Protein AF-M5FQ23-F1 (afdb_monomer_lite)

Structure (mmCIF, N/CA/C/O backbone):
data_AF-M5FQ23-F1
#
_entry.id   AF-M5FQ23-F1
#
loop_
_atom_site.group_PDB
_atom_site.id
_atom_site.type_symbol
_atom_site.label_atom_id
_atom_site.label_alt_id
_atom_site.label_comp_id
_atom_site.label_asym_id
_atom_site.label_entity_id
_atom_site.label_seq_id
_atom_site.pdbx_PDB_ins_code
_atom_site.Cartn_x
_atom_site.Cartn_y
_atom_site.Cartn_z
_atom_site.occupancy
_atom_site.B_iso_or_equiv
_atom_site.auth_seq_id
_atom_site.auth_comp_id
_atom_site.auth_asym_id
_atom_site.auth_atom_id
_atom_site.pdbx_PDB_model_num
ATOM 1 N N . PHE A 1 1 ? 5.912 -4.390 -12.607 1.00 93.94 1 PHE A N 1
ATOM 2 C CA . PHE A 1 1 ? 7.377 -4.169 -12.667 1.00 93.94 1 PHE A CA 1
ATOM 3 C C . PHE A 1 1 ? 7.977 -4.229 -14.085 1.00 93.94 1 PHE A C 1
ATOM 5 O O . PHE A 1 1 ? 9.196 -4.313 -14.203 1.00 93.94 1 PHE A O 1
ATOM 12 N N . GLY A 1 2 ? 7.183 -4.130 -15.165 1.00 93.94 2 GLY A N 1
ATOM 13 C CA . GLY A 1 2 ? 7.697 -4.230 -16.543 1.00 93.94 2 GLY A CA 1
ATOM 14 C C . GLY A 1 2 ? 8.100 -5.656 -16.951 1.00 93.94 2 GLY A C 1
ATOM 15 O O . GLY A 1 2 ? 7.751 -6.617 -16.265 1.00 93.94 2 GLY A O 1
ATOM 16 N N . HIS A 1 3 ? 8.827 -5.790 -18.065 1.00 96.06 3 HIS A N 1
ATOM 17 C C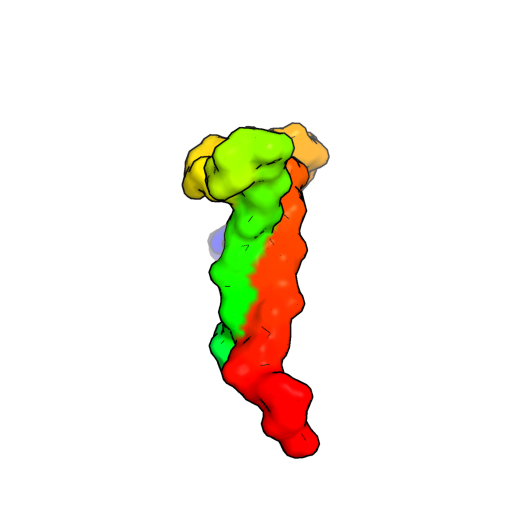A . HIS A 1 3 ? 9.270 -7.070 -18.636 1.00 96.06 3 HIS A CA 1
ATOM 18 C C . HIS A 1 3 ? 10.600 -6.926 -19.413 1.00 96.06 3 HIS A C 1
ATOM 20 O O . HIS A 1 3 ? 10.982 -5.828 -19.825 1.00 96.06 3 HIS A O 1
ATOM 26 N N . GLY A 1 4 ? 11.295 -8.048 -19.639 1.00 96.31 4 GLY A N 1
ATOM 27 C CA . GLY A 1 4 ? 12.477 -8.140 -20.499 1.00 96.31 4 GLY A CA 1
ATOM 28 C C . GLY A 1 4 ? 13.718 -7.457 -19.923 1.00 96.31 4 GLY A C 1
ATOM 29 O O . GLY A 1 4 ? 13.894 -7.364 -18.711 1.00 96.31 4 GLY A O 1
ATOM 30 N N . ARG A 1 5 ? 14.586 -6.943 -20.805 1.00 97.06 5 ARG A N 1
ATOM 31 C CA . ARG A 1 5 ? 15.876 -6.326 -20.427 1.00 97.06 5 ARG A CA 1
ATOM 32 C C . ARG A 1 5 ? 15.755 -5.039 -19.597 1.00 97.06 5 ARG A C 1
ATOM 34 O O . ARG A 1 5 ? 16.754 -4.588 -19.054 1.00 97.06 5 ARG A O 1
ATOM 41 N N . ARG A 1 6 ? 14.565 -4.432 -19.527 1.00 96.38 6 ARG A N 1
ATOM 42 C CA . ARG A 1 6 ? 14.275 -3.214 -18.743 1.00 96.38 6 ARG A CA 1
ATOM 43 C C . ARG A 1 6 ? 13.269 -3.474 -17.617 1.00 96.38 6 ARG A C 1
ATOM 45 O O . ARG A 1 6 ? 12.574 -2.557 -17.188 1.00 96.38 6 ARG A O 1
ATOM 52 N N . ILE A 1 7 ? 13.150 -4.722 -17.164 1.00 96.81 7 ILE A N 1
ATOM 53 C CA . ILE A 1 7 ? 12.373 -5.034 -15.965 1.00 96.81 7 ILE A CA 1
ATOM 54 C C . ILE A 1 7 ? 12.919 -4.243 -14.769 1.00 96.81 7 ILE A C 1
ATOM 56 O O . ILE A 1 7 ? 14.124 -4.013 -14.676 1.00 96.81 7 ILE A O 1
ATOM 60 N N . CYS A 1 8 ? 12.035 -3.809 -13.869 1.00 97.00 8 CYS A N 1
ATOM 61 C CA . CYS A 1 8 ? 12.433 -3.065 -12.678 1.00 97.00 8 CYS A CA 1
ATOM 62 C C . CYS A 1 8 ? 13.449 -3.893 -11.866 1.00 97.00 8 CYS A C 1
ATOM 64 O O . CYS A 1 8 ? 13.066 -4.937 -11.330 1.00 97.00 8 CYS A O 1
ATOM 66 N N . PRO A 1 9 ? 14.712 -3.442 -11.733 1.00 97.25 9 PRO A N 1
ATOM 67 C CA . PRO A 1 9 ? 15.735 -4.201 -11.013 1.00 97.25 9 PRO A CA 1
ATOM 68 C C . PRO A 1 9 ? 15.438 -4.277 -9.508 1.00 97.25 9 PRO A C 1
ATOM 70 O O . PRO A 1 9 ? 15.898 -5.187 -8.832 1.00 97.25 9 PRO A O 1
ATOM 73 N N . GLY A 1 10 ? 14.622 -3.354 -8.986 1.00 97.62 10 GLY A N 1
ATOM 74 C CA . GLY A 1 10 ? 14.183 -3.331 -7.591 1.00 97.62 10 GLY A CA 1
ATOM 75 C C . GLY A 1 10 ? 12.949 -4.185 -7.287 1.00 97.62 10 GLY A C 1
ATOM 76 O O . GLY A 1 10 ? 12.449 -4.104 -6.169 1.00 97.62 10 GLY A O 1
ATOM 77 N N . ARG A 1 11 ? 12.427 -4.975 -8.241 1.00 97.19 11 ARG A N 1
ATOM 78 C CA . ARG A 1 11 ? 11.187 -5.756 -8.067 1.00 97.19 11 ARG A CA 1
ATOM 79 C C . ARG A 1 11 ? 11.201 -6.607 -6.801 1.00 97.19 11 ARG A C 1
ATOM 81 O O . ARG A 1 11 ? 10.261 -6.555 -6.014 1.00 97.19 11 ARG A O 1
ATOM 88 N N . ASP A 1 12 ? 12.242 -7.413 -6.640 1.00 97.50 12 ASP A N 1
ATOM 89 C CA . ASP A 1 12 ? 12.265 -8.421 -5.582 1.00 97.50 12 ASP A CA 1
ATOM 90 C C . ASP A 1 12 ? 12.459 -7.758 -4.208 1.00 97.50 12 ASP A C 1
ATOM 92 O O . ASP A 1 12 ? 11.805 -8.138 -3.239 1.00 97.50 12 ASP A O 1
ATOM 96 N N . PHE A 1 13 ? 13.253 -6.681 -4.146 1.00 98.25 13 PHE A N 1
ATOM 97 C CA . PHE A 1 13 ? 13.357 -5.832 -2.957 1.00 98.25 13 PHE A CA 1
ATOM 98 C C . PHE A 1 13 ? 12.005 -5.204 -2.592 1.00 98.25 13 PHE A C 1
ATOM 100 O O . PHE A 1 13 ? 11.553 -5.356 -1.461 1.00 98.25 13 PHE A O 1
ATOM 107 N N . ALA A 1 14 ? 11.322 -4.571 -3.552 1.00 98.12 14 ALA A N 1
ATOM 108 C CA . ALA A 1 14 ? 10.024 -3.937 -3.328 1.00 98.12 14 ALA A CA 1
ATOM 109 C C . ALA A 1 14 ? 8.967 -4.935 -2.829 1.00 98.12 14 ALA A C 1
ATOM 111 O O . ALA A 1 14 ? 8.244 -4.630 -1.884 1.00 98.12 14 ALA A O 1
ATOM 112 N N . ASN A 1 15 ? 8.908 -6.136 -3.414 1.00 97.94 15 ASN A N 1
ATOM 113 C CA . ASN A 1 15 ? 7.983 -7.184 -2.981 1.00 97.94 15 ASN A CA 1
ATOM 114 C C . ASN A 1 15 ? 8.258 -7.637 -1.542 1.00 97.94 15 ASN A C 1
ATOM 116 O O . ASN A 1 15 ? 7.328 -7.731 -0.743 1.00 97.94 15 ASN A O 1
ATOM 120 N N . ASN A 1 16 ? 9.526 -7.874 -1.193 1.00 98.19 16 ASN A N 1
ATOM 121 C CA . ASN A 1 16 ? 9.902 -8.296 0.156 1.00 98.19 16 ASN A CA 1
ATOM 122 C C . ASN A 1 16 ? 9.612 -7.202 1.191 1.00 98.19 16 ASN A C 1
ATOM 124 O O . ASN A 1 16 ? 9.038 -7.481 2.245 1.00 98.19 16 ASN A O 1
ATOM 128 N N . SER A 1 17 ? 9.958 -5.950 0.884 1.00 98.44 17 SER A N 1
ATOM 129 C CA . SER A 1 17 ? 9.665 -4.810 1.755 1.00 98.44 17 SER A CA 1
ATOM 130 C C . SER A 1 17 ? 8.163 -4.609 1.947 1.00 98.44 17 SER A C 1
ATOM 132 O O . SER A 1 17 ? 7.720 -4.425 3.080 1.00 98.44 17 SER A O 1
ATOM 134 N N . LEU A 1 18 ? 7.369 -4.688 0.871 1.00 98.00 18 LEU A N 1
ATOM 135 C CA . LEU A 1 18 ? 5.915 -4.547 0.942 1.00 98.00 18 LEU A CA 1
ATOM 136 C C . LEU A 1 18 ? 5.286 -5.673 1.766 1.00 98.00 18 LEU A C 1
ATOM 138 O O . LEU A 1 18 ? 4.439 -5.407 2.612 1.00 98.00 18 LEU A O 1
ATOM 142 N N . PHE A 1 19 ? 5.738 -6.914 1.572 1.00 98.31 19 PHE A N 1
ATOM 143 C CA . PHE A 1 19 ? 5.260 -8.056 2.346 1.00 98.31 19 PHE A CA 1
ATOM 144 C C . PHE A 1 19 ? 5.489 -7.862 3.849 1.00 98.31 19 PHE A C 1
ATOM 146 O O . PHE A 1 19 ? 4.556 -8.014 4.637 1.00 98.31 19 PHE A O 1
ATOM 153 N N . ILE A 1 20 ? 6.706 -7.476 4.249 1.00 98.44 20 ILE A N 1
ATOM 154 C CA . ILE A 1 20 ? 7.041 -7.238 5.659 1.00 98.44 20 ILE A CA 1
ATOM 155 C C . ILE A 1 20 ? 6.211 -6.080 6.222 1.00 98.44 20 ILE A C 1
ATOM 157 O O . ILE A 1 20 ? 5.645 -6.213 7.307 1.00 98.44 20 ILE A O 1
ATOM 161 N N . ALA A 1 21 ? 6.084 -4.976 5.479 1.00 98.25 21 ALA A N 1
ATOM 162 C CA . ALA A 1 21 ? 5.285 -3.829 5.899 1.00 98.25 21 ALA A CA 1
ATOM 163 C C . ALA A 1 21 ? 3.812 -4.214 6.115 1.00 98.25 21 ALA A C 1
ATOM 165 O O . ALA A 1 21 ? 3.249 -3.907 7.165 1.00 98.25 21 ALA A O 1
ATOM 166 N N . CYS A 1 22 ? 3.203 -4.938 5.171 1.00 97.75 22 CYS A N 1
ATOM 167 C CA . CYS A 1 22 ? 1.836 -5.443 5.299 1.00 97.75 22 CYS A CA 1
ATOM 168 C C . CYS A 1 22 ? 1.686 -6.402 6.486 1.00 97.75 22 CYS A C 1
ATOM 170 O O . CYS A 1 22 ? 0.749 -6.258 7.268 1.00 97.75 22 CYS A O 1
ATOM 172 N N . ALA A 1 23 ? 2.617 -7.341 6.668 1.00 97.88 23 ALA A N 1
ATOM 173 C CA . ALA A 1 23 ? 2.586 -8.280 7.785 1.00 97.88 23 ALA A CA 1
ATOM 174 C C . ALA A 1 23 ? 2.665 -7.563 9.143 1.00 97.88 23 ALA A C 1
ATOM 176 O O . ALA A 1 23 ? 1.895 -7.876 10.050 1.00 97.88 23 ALA A O 1
ATOM 177 N N . TRP A 1 24 ? 3.550 -6.572 9.280 1.00 97.12 24 TRP A N 1
ATOM 178 C CA . TRP A 1 24 ? 3.675 -5.766 10.499 1.00 97.12 24 TRP A CA 1
ATOM 179 C C . TRP A 1 24 ? 2.427 -4.938 10.777 1.00 97.12 24 TRP A C 1
ATOM 181 O O . TRP A 1 24 ? 1.939 -4.923 11.905 1.00 97.12 24 TRP A O 1
ATOM 191 N N . MET A 1 25 ? 1.885 -4.296 9.747 1.00 96.88 25 MET A N 1
ATOM 192 C CA . MET A 1 25 ? 0.648 -3.529 9.830 1.00 96.88 25 MET A CA 1
ATOM 193 C C . MET A 1 25 ? -0.526 -4.390 10.318 1.00 96.88 25 MET A C 1
ATOM 195 O O . MET A 1 25 ? -1.197 -4.016 11.279 1.00 96.88 25 MET A O 1
ATOM 199 N N . LEU A 1 26 ? -0.725 -5.571 9.725 1.00 95.75 26 LEU A N 1
ATOM 200 C CA . LEU A 1 26 ? -1.788 -6.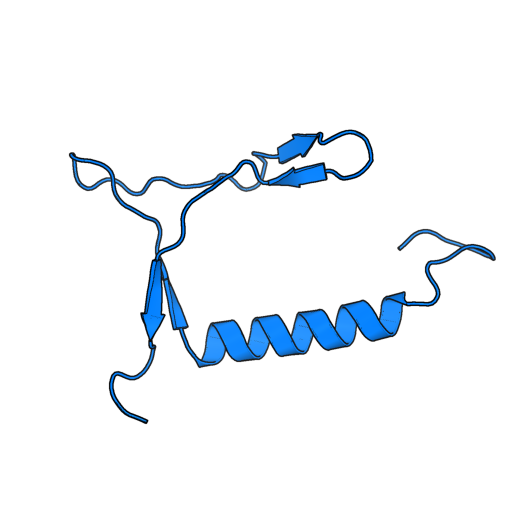514 10.104 1.00 95.75 26 LEU A CA 1
ATOM 201 C C . LEU A 1 26 ? -1.555 -7.181 11.469 1.00 95.75 26 LEU A C 1
ATOM 203 O O . LEU A 1 26 ? -2.500 -7.586 12.149 1.00 95.75 26 LEU A O 1
ATOM 207 N N . TRP A 1 27 ? -0.297 -7.328 11.886 1.00 95.56 27 TRP A N 1
ATOM 208 C CA . TRP A 1 27 ? 0.033 -7.815 13.221 1.00 95.56 27 TRP A CA 1
ATOM 209 C C . TRP A 1 27 ? -0.294 -6.769 14.296 1.00 95.56 27 TRP A C 1
ATOM 211 O O . TRP A 1 27 ? -0.880 -7.115 15.325 1.00 95.56 27 TRP A O 1
ATOM 221 N N . ALA A 1 28 ? 0.056 -5.503 14.047 1.00 95.81 28 ALA A N 1
ATOM 222 C CA . ALA A 1 28 ? -0.035 -4.427 15.027 1.00 95.81 28 ALA A CA 1
ATOM 223 C C . ALA A 1 28 ? -1.427 -3.787 15.133 1.00 95.81 28 ALA A C 1
ATOM 225 O O . ALA A 1 28 ? -1.805 -3.379 16.233 1.00 95.81 28 ALA A O 1
ATOM 226 N N . PHE A 1 29 ? -2.198 -3.703 14.042 1.00 96.6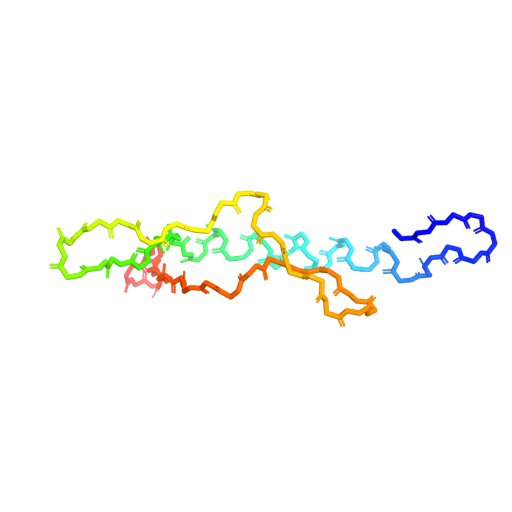2 29 PHE A N 1
ATOM 227 C CA . PHE A 1 29 ? -3.423 -2.898 13.990 1.00 96.62 29 PHE A CA 1
ATOM 228 C C . PHE A 1 29 ? -4.638 -3.649 13.435 1.00 96.62 29 PHE A C 1
ATOM 230 O O . PHE A 1 29 ? -4.524 -4.511 12.566 1.00 96.62 29 PHE A O 1
ATOM 237 N N . ASN A 1 30 ? -5.818 -3.257 13.915 1.00 96.25 30 ASN A N 1
ATOM 238 C CA . ASN A 1 30 ? -7.091 -3.460 13.238 1.00 96.25 30 ASN A CA 1
ATOM 239 C C . ASN A 1 30 ? -7.386 -2.218 12.387 1.00 96.25 30 ASN A C 1
ATOM 241 O O . ASN A 1 30 ? -7.277 -1.088 12.875 1.00 96.25 30 ASN A O 1
ATOM 245 N N . PHE A 1 31 ? -7.748 -2.445 11.127 1.00 95.62 31 PHE A N 1
ATOM 246 C CA . PHE A 1 31 ? -8.064 -1.407 10.152 1.00 95.62 31 PHE A CA 1
ATOM 247 C C . PHE A 1 31 ? -9.570 -1.180 10.132 1.00 95.62 31 PHE A C 1
ATOM 249 O O . PHE A 1 31 ? -10.332 -2.129 9.958 1.00 95.62 31 PHE A O 1
ATOM 256 N N . GLU A 1 32 ? -9.989 0.068 10.293 1.00 95.81 32 GLU A N 1
ATOM 257 C CA . GLU A 1 32 ? -11.392 0.465 10.223 1.00 95.81 32 GLU A CA 1
ATOM 258 C C . GLU A 1 32 ? -11.561 1.677 9.303 1.00 95.81 32 GLU A C 1
ATOM 260 O O . GLU A 1 32 ? -10.655 2.506 9.159 1.00 95.81 32 GLU A O 1
ATOM 265 N N . TRP A 1 33 ? -12.740 1.787 8.693 1.00 96.81 33 TRP A N 1
ATOM 266 C CA . TRP A 1 33 ? -13.121 2.965 7.925 1.00 96.81 33 TRP A CA 1
ATOM 267 C C . TRP A 1 33 ? -13.502 4.119 8.862 1.00 96.81 33 TRP A C 1
ATOM 269 O O . TRP A 1 33 ? -14.108 3.885 9.913 1.00 96.81 33 TRP A O 1
ATOM 279 N N . PRO A 1 34 ? -13.166 5.373 8.513 1.00 96.50 34 PRO A N 1
ATOM 280 C CA . PRO A 1 34 ? -13.743 6.526 9.183 1.00 96.50 34 PRO A CA 1
ATOM 281 C C . PRO A 1 34 ? -15.256 6.555 8.958 1.00 96.50 34 PRO A C 1
ATOM 283 O O . PRO A 1 34 ? -15.747 6.051 7.949 1.00 96.50 34 PRO A O 1
ATOM 286 N N . ARG A 1 35 ? -15.989 7.152 9.899 1.00 96.38 35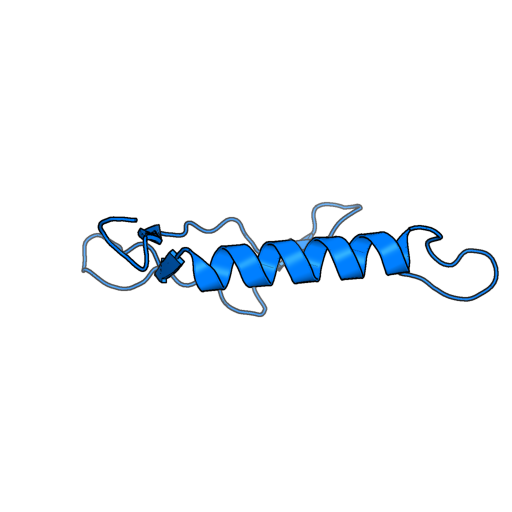 ARG A N 1
ATOM 287 C CA . ARG A 1 35 ? -17.449 7.263 9.840 1.00 96.38 35 ARG A CA 1
ATOM 288 C C . ARG A 1 35 ? -17.893 8.696 9.594 1.00 96.38 35 ARG A C 1
ATOM 290 O O . ARG A 1 35 ? -17.226 9.621 10.054 1.00 96.38 35 ARG A O 1
ATOM 297 N N . ASP A 1 36 ? -18.998 8.854 8.877 1.00 94.50 36 ASP A N 1
ATOM 298 C CA . ASP A 1 36 ? -19.676 10.137 8.698 1.00 94.50 36 ASP A CA 1
ATOM 299 C C . ASP A 1 36 ? -20.509 10.534 9.937 1.00 94.50 36 ASP A C 1
ATOM 301 O O . ASP A 1 36 ? -20.542 9.823 10.946 1.00 94.50 36 ASP A O 1
ATOM 305 N N . GLU A 1 37 ? -21.180 11.688 9.871 1.00 95.69 37 GLU A N 1
ATOM 306 C CA . GLU A 1 37 ? -22.037 12.206 10.952 1.00 95.69 37 GLU A CA 1
ATOM 307 C C . GLU A 1 37 ? -23.234 11.289 11.266 1.00 95.69 37 GLU A C 1
ATOM 309 O O . GLU A 1 37 ? -23.747 11.301 12.384 1.00 95.69 37 GLU A O 1
ATOM 314 N N . GLU A 1 38 ? -23.650 10.456 10.309 1.00 94.31 38 GLU A N 1
ATOM 315 C CA . GLU A 1 38 ? -24.731 9.477 10.461 1.00 94.31 38 GLU A CA 1
ATOM 316 C C . GLU A 1 38 ? -24.219 8.111 10.961 1.00 94.31 38 GLU A C 1
ATOM 318 O O . GLU A 1 38 ? -25.003 7.180 11.165 1.00 94.31 38 GLU A O 1
ATOM 323 N N . GLY A 1 39 ? -22.908 7.976 11.186 1.00 93.62 39 GLY A N 1
ATOM 324 C CA . GLY A 1 39 ? -22.266 6.758 11.666 1.00 93.62 39 GLY A CA 1
ATOM 325 C C . GLY A 1 39 ? -22.036 5.690 10.593 1.00 93.62 39 GLY A C 1
ATOM 326 O O . GLY A 1 39 ? -21.736 4.548 10.955 1.00 93.62 39 GLY A O 1
ATOM 327 N N . ARG A 1 40 ? -22.165 6.020 9.302 1.00 95.38 40 ARG A N 1
ATOM 328 C CA . ARG A 1 40 ? -21.870 5.105 8.190 1.00 95.38 40 ARG A CA 1
ATOM 329 C C . ARG A 1 40 ? -20.394 5.162 7.820 1.00 95.38 40 ARG A C 1
ATOM 331 O O . ARG A 1 40 ? -19.765 6.214 7.883 1.00 95.38 40 ARG A O 1
ATOM 338 N N . ASP A 1 41 ? -19.849 4.022 7.414 1.00 96.75 41 ASP A N 1
ATOM 339 C CA . ASP A 1 41 ? -18.453 3.915 7.001 1.00 96.75 41 ASP A CA 1
ATOM 340 C C . ASP A 1 41 ? -18.221 4.639 5.660 1.00 96.75 41 ASP A C 1
ATOM 342 O O . ASP A 1 41 ? -18.912 4.397 4.668 1.00 96.75 41 ASP A O 1
ATOM 346 N N . ILE A 1 42 ? -17.202 5.496 5.614 1.00 95.56 42 ILE A N 1
ATOM 347 C CA . ILE A 1 42 ? -16.740 6.188 4.408 1.00 95.56 42 ILE A CA 1
ATOM 348 C C . ILE A 1 42 ? -15.727 5.274 3.708 1.00 95.56 42 ILE A C 1
ATOM 350 O O . ILE A 1 42 ? -14.515 5.367 3.920 1.00 95.56 42 ILE A O 1
ATOM 354 N N . VAL A 1 43 ? -16.242 4.343 2.906 1.00 94.81 43 VAL A N 1
ATOM 355 C CA . VAL A 1 43 ? -15.455 3.310 2.217 1.00 94.81 43 VAL A CA 1
ATOM 356 C C . VAL A 1 43 ? -14.794 3.871 0.955 1.00 94.81 43 VAL A C 1
ATOM 358 O O . VAL A 1 43 ? -15.418 4.606 0.194 1.00 94.81 43 VAL A O 1
ATOM 361 N N . CYS A 1 44 ? -13.539 3.489 0.713 1.00 94.50 44 CYS A N 1
ATOM 362 C CA . CYS A 1 44 ? -12.905 3.626 -0.599 1.00 94.50 44 CYS A CA 1
ATOM 363 C C . CYS A 1 44 ? -13.071 2.313 -1.369 1.00 94.50 44 CYS A C 1
ATOM 365 O O . CYS A 1 44 ? -12.530 1.280 -0.962 1.00 94.50 44 CYS A O 1
ATOM 367 N N . GLY A 1 45 ? -13.861 2.340 -2.441 1.00 93.06 45 GLY A N 1
ATOM 368 C CA . GLY A 1 45 ? -14.099 1.190 -3.301 1.00 93.06 45 GLY A CA 1
ATOM 369 C C . GLY A 1 45 ? -12.830 0.693 -3.993 1.00 93.06 45 GLY A C 1
ATOM 370 O O . GLY A 1 45 ? -11.897 1.449 -4.258 1.00 93.06 45 GLY A O 1
ATOM 371 N N . VAL A 1 46 ? -12.807 -0.599 -4.326 1.00 91.88 46 VAL A N 1
ATOM 372 C CA . VAL A 1 46 ? -11.635 -1.249 -4.940 1.00 91.88 46 VAL A CA 1
ATOM 373 C C . VAL A 1 46 ? -11.288 -0.713 -6.325 1.00 91.88 46 VAL A C 1
ATOM 375 O O . VAL A 1 46 ? -10.145 -0.864 -6.729 1.00 91.88 46 VAL A O 1
ATOM 378 N N . ASP A 1 47 ? -12.238 -0.075 -7.013 1.00 93.88 47 ASP A N 1
ATOM 379 C CA . ASP A 1 47 ? -12.064 0.501 -8.351 1.00 93.88 47 ASP A CA 1
ATOM 380 C C . ASP A 1 47 ? -11.982 2.041 -8.334 1.00 93.88 47 ASP A C 1
ATOM 382 O O . ASP A 1 47 ? -11.906 2.678 -9.385 1.00 93.88 47 ASP A O 1
ATOM 386 N N . GLU A 1 48 ? -11.975 2.670 -7.151 1.00 95.75 48 GLU A N 1
ATOM 387 C CA . GLU A 1 48 ? -11.868 4.127 -7.004 1.00 95.75 48 GLU A CA 1
ATOM 388 C C . GLU A 1 48 ? -10.415 4.595 -7.163 1.00 95.75 48 GLU A C 1
ATOM 390 O O . GLU A 1 48 ? -9.766 5.028 -6.211 1.00 95.75 48 GLU A O 1
ATOM 395 N N . PHE A 1 49 ? -9.881 4.514 -8.381 1.00 95.06 49 PHE A N 1
ATOM 396 C CA . PHE A 1 49 ? -8.536 4.982 -8.711 1.00 95.06 49 PHE A CA 1
ATOM 397 C C . PHE A 1 49 ? -8.537 6.382 -9.324 1.00 95.06 49 PHE A C 1
ATOM 399 O O . PHE A 1 49 ? -9.414 6.757 -10.098 1.00 95.06 49 PHE A O 1
ATOM 406 N N . VAL A 1 50 ? -7.492 7.141 -9.005 1.00 95.25 50 VAL A N 1
ATOM 407 C CA . VAL A 1 50 ? -7.205 8.453 -9.576 1.00 95.25 50 VAL A CA 1
ATOM 408 C C . VAL A 1 50 ? -5.879 8.377 -10.320 1.00 95.25 50 VAL A C 1
ATOM 410 O O . VAL A 1 50 ? -4.847 7.975 -9.770 1.00 95.25 50 VAL A O 1
ATOM 413 N N . ASP A 1 51 ? -5.914 8.781 -11.585 1.00 94.56 51 ASP A N 1
ATOM 414 C CA . ASP A 1 51 ? -4.714 8.971 -12.384 1.00 94.56 51 ASP A CA 1
ATOM 415 C C . ASP A 1 51 ? -4.002 10.263 -11.956 1.00 94.56 51 ASP A C 1
ATOM 417 O O . ASP A 1 51 ? -4.581 11.350 -11.981 1.00 94.56 51 ASP A O 1
ATOM 421 N N . LYS A 1 52 ? -2.739 10.139 -11.538 1.00 90.50 52 LYS A N 1
ATOM 422 C CA . LYS A 1 52 ? -1.856 11.258 -11.181 1.00 90.50 52 LYS A CA 1
ATOM 423 C C . LYS A 1 52 ? -0.777 11.469 -12.259 1.00 90.50 52 LYS A C 1
ATOM 425 O O . LYS A 1 52 ? 0.325 11.935 -11.968 1.00 90.50 52 LYS A O 1
ATOM 430 N N . GLY A 1 53 ? -1.073 11.091 -13.505 1.00 92.81 53 GLY A N 1
ATOM 431 C CA . GLY A 1 53 ? -0.231 11.230 -14.692 1.00 92.81 53 GLY A CA 1
ATOM 432 C C . GLY A 1 53 ? 0.738 10.063 -14.857 1.00 92.81 53 GLY A C 1
ATOM 433 O O . GLY A 1 53 ? 0.545 9.186 -15.688 1.00 92.81 53 GLY A O 1
ATOM 434 N N . ASN A 1 54 ? 1.806 10.046 -14.059 1.00 92.75 54 ASN A N 1
ATOM 435 C CA . ASN A 1 54 ? 2.835 8.999 -14.157 1.00 92.75 54 ASN A CA 1
ATOM 436 C C . ASN A 1 54 ? 2.566 7.799 -13.238 1.00 92.75 54 ASN A C 1
ATOM 438 O O . ASN A 1 54 ? 3.228 6.767 -13.349 1.00 92.75 54 ASN A O 1
ATOM 442 N N . VAL A 1 55 ? 1.648 7.959 -12.285 1.00 93.06 55 VAL A N 1
ATOM 443 C CA . VAL A 1 55 ? 1.307 6.953 -11.282 1.00 93.06 55 VAL A CA 1
ATOM 444 C C . VAL A 1 55 ? -0.201 6.972 -11.088 1.00 93.06 55 VAL A C 1
ATOM 446 O O . VAL A 1 55 ? -0.794 8.031 -10.903 1.00 93.06 55 VAL A O 1
ATOM 449 N N . THR A 1 56 ? -0.808 5.793 -11.073 1.00 94.31 56 THR A N 1
ATOM 450 C CA . THR A 1 56 ? -2.205 5.608 -10.682 1.00 94.31 56 THR A CA 1
ATOM 451 C C . THR A 1 56 ? -2.242 5.090 -9.251 1.00 94.31 56 THR A C 1
ATOM 453 O O . THR A 1 56 ? -1.492 4.181 -8.893 1.00 94.31 56 THR A O 1
ATOM 456 N N . GLY A 1 57 ? -3.098 5.678 -8.422 1.00 94.31 57 GLY A N 1
ATOM 457 C CA . GLY A 1 57 ? -3.303 5.251 -7.041 1.00 94.31 57 GLY A CA 1
ATOM 458 C C . GLY A 1 57 ? -4.773 5.355 -6.656 1.00 94.31 57 GLY A C 1
ATOM 459 O O . GLY A 1 57 ? -5.548 5.934 -7.415 1.00 94.31 57 GLY A O 1
ATOM 460 N N . PRO A 1 58 ? -5.182 4.788 -5.514 1.00 95.25 58 PRO A N 1
ATOM 461 C CA . PRO A 1 58 ? -6.546 4.960 -5.035 1.00 95.25 58 PRO A CA 1
ATOM 462 C C . PRO A 1 58 ? -6.853 6.451 -4.824 1.00 95.25 58 PRO A C 1
ATOM 464 O O . PRO A 1 58 ? -5.945 7.261 -4.585 1.00 95.25 58 PRO A O 1
ATOM 467 N N . ARG A 1 59 ? -8.13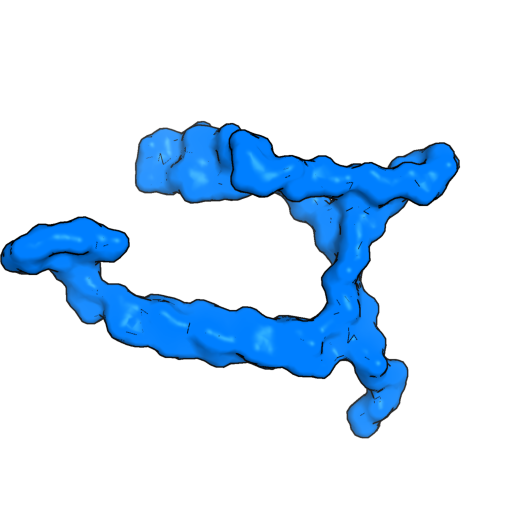6 6.814 -4.891 1.00 94.81 59 ARG A N 1
ATOM 468 C CA . ARG A 1 59 ? -8.634 8.106 -4.413 1.00 94.81 59 ARG A CA 1
ATOM 469 C C . ARG A 1 59 ? -8.188 8.302 -2.969 1.00 94.81 59 ARG A C 1
ATOM 471 O O . ARG A 1 59 ? -8.015 7.34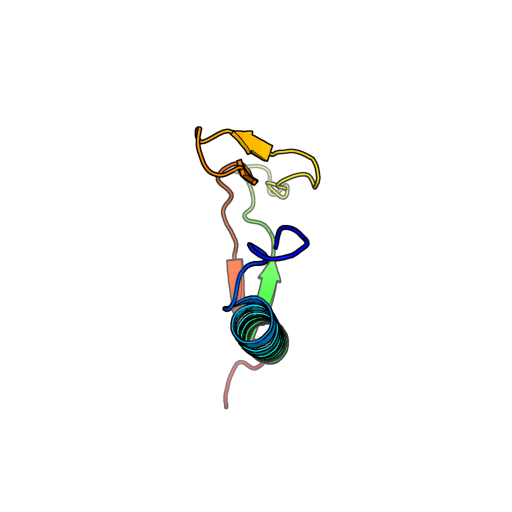0 -2.235 1.00 94.81 59 ARG A O 1
ATOM 478 N N . GLU A 1 60 ? -7.984 9.542 -2.547 1.00 93.56 60 GLU A N 1
ATOM 479 C CA . GLU A 1 60 ? -7.661 9.815 -1.148 1.00 93.56 60 GLU A CA 1
ATOM 480 C C . GLU A 1 60 ? -8.788 9.333 -0.225 1.00 93.56 60 GLU A C 1
ATOM 482 O O . GLU A 1 60 ? -9.964 9.645 -0.435 1.00 93.56 60 GLU A O 1
ATOM 487 N N . PHE A 1 61 ? -8.410 8.556 0.790 1.00 94.81 61 PHE A N 1
ATOM 488 C CA . PHE A 1 61 ? -9.312 8.004 1.790 1.00 94.81 61 PHE A CA 1
ATOM 489 C C . PHE A 1 61 ? -8.667 8.048 3.175 1.00 94.81 61 PHE A C 1
ATOM 491 O O . PHE A 1 61 ? -7.445 7.975 3.314 1.00 94.81 61 PHE A O 1
ATOM 498 N N . GLY A 1 62 ? -9.501 8.178 4.204 1.00 95.44 62 GLY A N 1
ATOM 499 C CA . GLY A 1 62 ? -9.061 8.076 5.591 1.00 95.44 62 GLY A CA 1
ATOM 500 C C . GLY A 1 62 ? -9.049 6.627 6.067 1.00 95.44 62 GLY A C 1
ATOM 501 O O . GLY A 1 62 ? -9.794 5.789 5.568 1.00 95.44 62 GLY A O 1
ATOM 502 N N . VAL A 1 63 ? -8.228 6.343 7.073 1.00 95.88 63 VAL A N 1
ATOM 503 C CA . VAL A 1 63 ? -8.178 5.046 7.752 1.00 95.88 63 VAL A CA 1
ATOM 504 C C . VAL A 1 63 ? -8.025 5.264 9.250 1.00 95.88 63 VAL A C 1
ATOM 506 O O . VAL A 1 63 ? -7.254 6.119 9.684 1.00 95.88 63 VAL A O 1
ATOM 509 N N . ILE A 1 64 ? -8.751 4.484 10.046 1.00 96.44 64 ILE A N 1
ATOM 510 C CA . ILE A 1 64 ? -8.583 4.437 11.495 1.00 96.44 64 ILE A CA 1
ATOM 511 C C . ILE A 1 64 ? -7.764 3.190 11.827 1.00 96.44 64 ILE A C 1
ATOM 513 O O . ILE A 1 64 ? -8.183 2.064 11.564 1.00 96.44 64 ILE A O 1
ATOM 517 N N . LEU A 1 65 ? -6.585 3.397 12.416 1.00 95.38 65 LEU A N 1
ATOM 518 C CA . LEU A 1 65 ? -5.708 2.320 12.873 1.00 95.38 65 LEU A CA 1
ATOM 519 C C . LEU A 1 65 ? -5.866 2.146 14.381 1.00 95.38 65 LEU A C 1
ATOM 521 O O . LEU A 1 65 ? -5.415 2.988 15.159 1.00 95.38 65 LEU A O 1
ATOM 525 N N . LYS A 1 66 ? -6.489 1.046 14.811 1.00 95.19 66 LYS A N 1
ATOM 526 C CA . LYS A 1 66 ? -6.591 0.705 16.237 1.00 95.19 66 LYS A CA 1
ATOM 527 C C . LYS A 1 66 ? -5.545 -0.340 16.600 1.00 95.19 66 LYS A C 1
ATOM 529 O O . LYS A 1 66 ? -5.534 -1.393 15.965 1.00 95.19 66 LYS A O 1
ATOM 534 N N . PRO A 1 67 ? -4.689 -0.118 17.614 1.00 95.56 67 PRO A N 1
ATOM 535 C CA . PRO A 1 67 ? -3.772 -1.151 18.079 1.00 95.56 67 PRO A CA 1
ATOM 536 C C . PRO A 1 67 ? -4.529 -2.438 18.413 1.00 95.56 67 PRO A C 1
ATOM 538 O O . PRO A 1 67 ? -5.511 -2.420 19.156 1.00 95.56 67 PRO A O 1
ATOM 541 N N . ARG A 1 68 ? -4.075 -3.570 17.873 1.00 92.50 68 ARG A N 1
ATOM 542 C CA . ARG A 1 68 ? -4.715 -4.876 18.080 1.00 92.50 68 ARG A CA 1
ATOM 543 C C . ARG A 1 68 ? -4.606 -5.342 19.533 1.00 92.50 68 ARG A C 1
ATOM 545 O O . ARG A 1 68 ? -5.435 -6.117 20.004 1.00 92.50 68 ARG A O 1
ATOM 552 N N . LYS A 1 69 ? -3.589 -4.862 20.251 1.00 89.50 69 LYS A N 1
ATOM 553 C CA . LYS A 1 69 ? -3.401 -5.068 21.688 1.00 89.50 69 LYS A CA 1
ATOM 554 C C . LYS A 1 69 ? -3.196 -3.715 22.363 1.00 89.50 69 LYS A C 1
ATOM 556 O O . LYS A 1 69 ? -2.339 -2.945 21.950 1.00 89.50 69 LYS A O 1
ATOM 561 N N . ALA A 1 70 ? -3.979 -3.446 23.408 1.00 76.44 70 ALA A N 1
ATOM 562 C CA . ALA A 1 70 ? -3.964 -2.172 24.134 1.00 76.44 70 ALA A CA 1
ATOM 563 C C . ALA A 1 70 ? -2.704 -1.963 24.996 1.00 76.44 70 ALA A C 1
ATOM 565 O O . ALA A 1 70 ? -2.407 -0.841 25.396 1.00 76.44 70 ALA A O 1
ATOM 566 N N . LYS A 1 71 ? -1.974 -3.043 25.292 1.00 62.62 71 LYS A N 1
ATOM 567 C CA . LYS A 1 71 ? -0.687 -3.047 25.990 1.00 62.62 71 LYS A CA 1
ATOM 568 C C . LYS A 1 71 ? 0.193 -4.115 25.344 1.00 62.62 71 LYS A C 1
ATOM 570 O O . LYS A 1 71 ? -0.252 -5.259 25.211 1.00 62.62 71 LYS A O 1
ATOM 575 N N . LEU A 1 72 ? 1.386 -3.722 24.911 1.00 54.72 72 LEU A N 1
ATOM 576 C CA . LEU A 1 72 ? 2.519 -4.631 24.743 1.00 54.72 72 LEU A CA 1
ATOM 577 C C . LEU A 1 72 ? 3.263 -4.697 26.075 1.00 54.72 72 LEU A C 1
ATOM 579 O O . LEU A 1 72 ? 3.380 -3.626 26.713 1.00 54.72 72 LEU A O 1
#

InterPro domains:
  IPR001128 Cytochrome P450 [PF00067] (1-45)
  IPR017972 Cytochrome P450, conserved site [PS00086] (1-10)
  IPR036396 Cytochrome P450 superfamily [G3DSA:1.10.630.10] (1-72)
  IPR036396 Cytochrome P450 superfamily [SSF48264] (1-69)
  IPR050364 Cytochrome P450 monooxygenase, fungi [PTHR46300] (1-71)

Radius of gyration: 16.85 Å; chains: 1; bounding box: 41×21×46 Å

Sequence (72 aa):
FGHGRRICPGRDFANNSLFIACAWMLWAFNFEWPRDEEGRDIVCGVDEFVDKGNVTGPREFGVILKPRKAKL

Foldseek 3Di:
DDDDPPPDPCVVVVVVVVVVVVVVLVQFWDKAADADPVRDGPDFDPPQWDDPPVDIDHDDGDIDTDTPDPPD

Organism: Dacryopinax primogenitus (strain DJM 731) (NCBI:txid1858805)

pLDDT: mean 94.34, std 6.72, range [54.72, 98.44]

Secondary structure (DSSP, 8-state):
---GGGS-TTHHHHHHHHHHHHHHHHHHEEEE--B-TTS-B----TT-EEE-SS-EEEPP---EEEESSS--